Protein AF-A0A2K5QVR2-F1 (afdb_monomer_lite)

Structure (mmCIF, N/CA/C/O backbone):
data_AF-A0A2K5QVR2-F1
#
_entry.id   AF-A0A2K5QVR2-F1
#
loop_
_atom_site.group_PDB
_atom_site.id
_atom_site.type_symbol
_atom_site.label_atom_id
_atom_site.label_alt_id
_atom_site.label_comp_id
_atom_site.label_asym_id
_atom_site.label_entity_id
_atom_site.label_seq_id
_atom_site.pdbx_PDB_ins_code
_atom_site.Cartn_x
_atom_site.Cartn_y
_atom_site.Cartn_z
_atom_site.occupancy
_atom_site.B_iso_or_equiv
_atom_site.auth_seq_id
_atom_site.auth_comp_id
_atom_site.auth_asym_id
_atom_site.auth_atom_id
_atom_site.pdbx_PDB_model_num
ATOM 1 N N . MET A 1 1 ? -2.586 7.748 24.089 1.00 62.38 1 MET A N 1
ATOM 2 C CA . MET A 1 1 ? -2.178 8.731 23.053 1.00 62.38 1 MET A CA 1
ATOM 3 C C . MET A 1 1 ? -3.240 8.780 21.958 1.00 62.38 1 MET A C 1
ATOM 5 O O . MET A 1 1 ? -4.000 7.827 21.860 1.00 62.38 1 MET A O 1
ATOM 9 N N . GLU A 1 2 ? -3.332 9.847 21.157 1.00 84.00 2 GLU A N 1
ATOM 10 C CA . GLU A 1 2 ? -4.340 9.919 20.073 1.00 84.00 2 GLU A CA 1
ATOM 11 C C . GLU A 1 2 ? -4.170 8.773 19.054 1.00 84.00 2 GLU A C 1
ATOM 13 O O . GLU A 1 2 ? -5.137 8.097 18.724 1.00 84.00 2 GLU A O 1
ATOM 18 N N . MET A 1 3 ? -2.925 8.425 18.710 1.00 90.19 3 MET A N 1
ATOM 19 C CA . MET A 1 3 ? -2.595 7.283 17.837 1.00 90.19 3 MET A CA 1
ATOM 20 C C . MET A 1 3 ? -3.117 5.924 18.350 1.00 90.19 3 MET A C 1
ATOM 22 O O . MET A 1 3 ? -3.600 5.103 17.577 1.00 90.19 3 MET A O 1
ATOM 26 N N . GLU A 1 4 ? -3.057 5.673 19.661 1.00 91.44 4 GLU A N 1
ATOM 27 C CA . GLU A 1 4 ? -3.573 4.422 20.246 1.00 91.44 4 GLU A CA 1
ATOM 28 C C . GLU A 1 4 ? -5.107 4.369 20.209 1.00 91.44 4 GLU A C 1
ATOM 30 O O . GLU A 1 4 ? -5.685 3.306 19.988 1.00 91.44 4 GLU A O 1
ATOM 35 N N . LYS A 1 5 ? -5.778 5.519 20.380 1.00 91.25 5 LYS A N 1
ATOM 36 C CA . LYS A 1 5 ? -7.239 5.609 20.245 1.00 91.25 5 LYS A CA 1
ATOM 37 C C . LYS A 1 5 ? -7.687 5.326 18.815 1.00 91.25 5 LYS A C 1
ATOM 39 O O . LYS A 1 5 ? -8.660 4.598 18.636 1.00 91.25 5 LYS A O 1
ATOM 44 N N . GLU A 1 6 ? -7.001 5.888 17.822 1.00 90.38 6 GLU A N 1
ATOM 45 C CA . GLU A 1 6 ? -7.285 5.626 16.407 1.00 90.38 6 GLU A CA 1
ATOM 46 C C . GLU A 1 6 ? -7.103 4.144 16.080 1.00 90.38 6 GLU A C 1
ATOM 48 O O . GLU A 1 6 ? -8.004 3.528 15.513 1.00 90.38 6 GLU A O 1
ATOM 53 N N . PHE A 1 7 ? -6.000 3.538 16.529 1.00 92.75 7 PHE A N 1
ATOM 54 C CA . PHE A 1 7 ? -5.759 2.105 16.365 1.00 92.75 7 PHE A CA 1
ATOM 55 C C . PHE A 1 7 ? -6.922 1.259 16.905 1.00 92.75 7 PHE A C 1
ATOM 57 O O . PHE A 1 7 ? -7.468 0.421 16.187 1.00 92.75 7 PHE A O 1
ATOM 64 N N . GLU A 1 8 ? -7.355 1.506 18.146 1.00 93.00 8 GLU A N 1
ATOM 65 C CA . GLU A 1 8 ? -8.470 0.765 18.741 1.00 93.00 8 GLU A CA 1
ATOM 66 C C . GLU A 1 8 ? -9.794 0.963 17.993 1.00 93.00 8 GLU A C 1
ATOM 68 O O . GLU A 1 8 ? -10.602 0.037 17.920 1.00 93.00 8 GLU A O 1
ATOM 73 N N . GLN A 1 9 ? -10.061 2.161 17.469 1.00 93.69 9 GLN A N 1
ATOM 74 C CA . GLN A 1 9 ? -11.277 2.434 16.697 1.00 93.69 9 GLN A CA 1
ATOM 75 C C . GLN A 1 9 ? -11.280 1.690 15.360 1.00 93.69 9 GLN A C 1
ATOM 77 O O . GLN A 1 9 ? -12.307 1.136 14.956 1.00 93.69 9 GLN A O 1
ATOM 82 N N . ILE A 1 10 ? -10.134 1.643 14.684 1.00 92.69 10 ILE A N 1
ATOM 83 C CA . ILE A 1 10 ? -9.973 0.910 13.426 1.00 92.69 10 ILE A CA 1
ATOM 84 C C . ILE A 1 10 ? -10.151 -0.588 13.668 1.00 92.69 10 ILE A C 1
ATOM 86 O O . ILE A 1 10 ? -10.862 -1.247 12.909 1.00 92.69 10 ILE A O 1
ATOM 90 N N . ASP A 1 11 ? -9.583 -1.108 14.755 1.00 94.75 11 ASP A N 1
ATOM 91 C CA . ASP A 1 11 ? -9.686 -2.524 15.095 1.00 94.75 11 ASP A CA 1
ATOM 92 C C . ASP A 1 11 ? -11.121 -2.916 15.481 1.00 94.75 11 ASP A C 1
ATOM 94 O O . ASP A 1 11 ? -11.669 -3.884 14.956 1.00 94.75 11 ASP A O 1
ATOM 98 N N . LYS A 1 12 ? -11.794 -2.089 16.297 1.00 94.56 12 LYS A N 1
ATOM 99 C CA . LYS A 1 12 ? -13.215 -2.267 16.654 1.00 94.56 12 LYS A CA 1
ATOM 100 C C . LYS A 1 12 ? -14.144 -2.207 15.441 1.00 94.56 12 LYS A C 1
ATOM 102 O O . LYS A 1 12 ? -15.151 -2.909 15.416 1.00 94.56 12 LYS A O 1
ATOM 107 N N . SER A 1 13 ? -13.839 -1.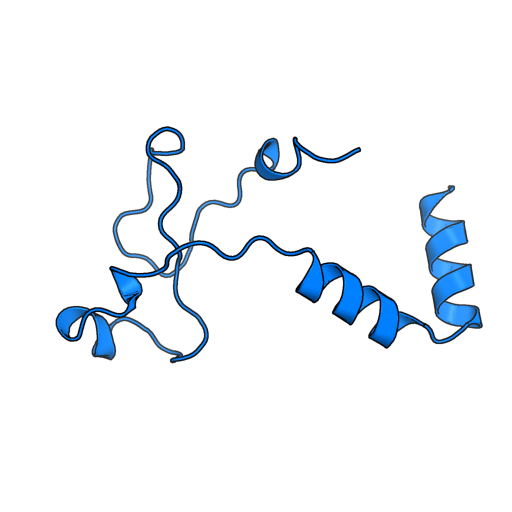359 14.460 1.00 93.56 13 SER A N 1
ATOM 108 C CA . SER A 1 13 ? -14.645 -1.218 13.239 1.00 93.56 13 SER A CA 1
ATOM 109 C C . SER A 1 13 ? -14.270 -2.212 12.135 1.00 93.56 13 SER A C 1
ATOM 111 O O . SER A 1 13 ? -14.999 -2.318 11.153 1.00 93.56 13 SER A O 1
ATOM 113 N N . GLY A 1 14 ? -13.157 -2.945 12.272 1.00 93.38 14 GLY A N 1
ATOM 114 C CA . GLY A 1 14 ? -12.658 -3.865 11.246 1.00 93.38 14 GLY A CA 1
ATOM 115 C C . GLY A 1 14 ? -12.232 -3.173 9.944 1.00 93.38 14 GLY A C 1
ATOM 116 O O . GLY A 1 14 ? -12.174 -3.811 8.893 1.00 93.38 14 GLY A O 1
ATOM 117 N N . SER A 1 15 ? -11.934 -1.871 9.989 1.00 93.69 15 SER A N 1
ATOM 118 C CA . SER A 1 15 ? -11.777 -1.023 8.794 1.00 93.69 15 SER A CA 1
ATOM 119 C C . SER A 1 15 ? -10.361 -1.019 8.200 1.00 93.69 15 SER A C 1
ATOM 121 O O . SER A 1 15 ? -10.065 -0.218 7.313 1.00 93.69 15 SER A O 1
ATOM 123 N N . TRP A 1 16 ? -9.480 -1.924 8.641 1.0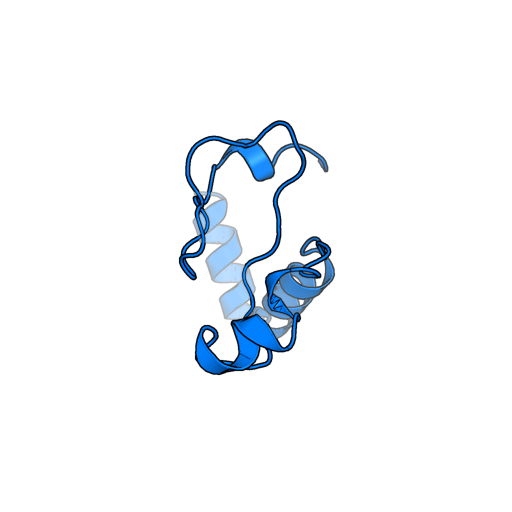0 94.19 16 TRP A N 1
ATOM 124 C CA . TRP A 1 16 ? -8.080 -2.008 8.200 1.00 94.19 16 TRP A CA 1
ATOM 125 C C . TRP A 1 16 ? -7.917 -2.066 6.678 1.00 94.19 16 TRP A C 1
ATOM 127 O O . TRP A 1 16 ? -7.047 -1.403 6.114 1.00 94.19 16 TRP A O 1
ATOM 137 N N . ALA A 1 17 ? -8.766 -2.843 6.001 1.00 92.69 17 ALA A N 1
ATOM 138 C CA . ALA A 1 17 ? -8.700 -2.990 4.551 1.00 92.69 17 ALA A CA 1
ATOM 139 C C . ALA A 1 17 ? -9.055 -1.689 3.818 1.00 92.69 17 ALA A C 1
ATOM 141 O O . ALA A 1 17 ? -8.401 -1.367 2.832 1.00 92.69 17 ALA A O 1
ATOM 142 N N . ALA A 1 18 ? -10.058 -0.948 4.299 1.00 93.00 18 ALA A N 1
ATOM 143 C CA . ALA A 1 18 ? -10.476 0.315 3.695 1.00 93.00 18 ALA A CA 1
ATOM 144 C C . ALA A 1 18 ? -9.366 1.366 3.822 1.00 93.00 18 ALA A C 1
ATOM 146 O O . ALA A 1 18 ? -8.901 1.880 2.812 1.00 93.00 18 ALA A O 1
ATOM 147 N N . ILE A 1 19 ? -8.833 1.549 5.033 1.00 93.19 19 ILE A N 1
ATOM 148 C CA . ILE A 1 19 ? -7.751 2.509 5.301 1.00 93.19 19 ILE A CA 1
ATOM 149 C C . ILE A 1 19 ? -6.499 2.185 4.484 1.00 93.19 19 ILE A C 1
ATOM 151 O O . ILE A 1 19 ? -5.862 3.073 3.923 1.00 93.19 19 ILE A O 1
ATOM 155 N N . TYR A 1 20 ? -6.152 0.902 4.359 1.00 90.38 20 TYR A N 1
ATOM 156 C CA . TYR A 1 20 ? -5.034 0.497 3.512 1.00 90.38 20 TYR A CA 1
ATOM 157 C C . TYR A 1 20 ? -5.261 0.842 2.032 1.00 90.38 20 TYR A C 1
ATOM 159 O O . TYR A 1 20 ? -4.325 1.258 1.345 1.00 90.38 20 TYR A O 1
ATOM 167 N N . GLN A 1 21 ? -6.485 0.666 1.526 1.00 90.69 21 GLN A N 1
ATOM 168 C CA . GLN A 1 21 ? -6.805 1.063 0.158 1.00 90.69 21 GLN A CA 1
ATOM 169 C C . GLN A 1 21 ? -6.741 2.577 -0.001 1.00 90.69 21 GLN A C 1
ATOM 171 O O . GLN A 1 21 ? -6.180 3.023 -0.995 1.00 90.69 21 GLN A O 1
ATOM 176 N N . ASP A 1 22 ? -7.240 3.361 0.949 1.00 91.81 22 ASP A N 1
ATOM 177 C CA . ASP A 1 22 ? -7.199 4.826 0.875 1.00 91.81 22 ASP A CA 1
ATOM 178 C C . ASP A 1 22 ? -5.753 5.330 0.768 1.00 91.81 22 ASP A C 1
ATOM 180 O O . ASP A 1 22 ? -5.413 6.031 -0.183 1.00 91.81 22 ASP A O 1
ATOM 184 N N . ILE A 1 23 ? -4.850 4.823 1.619 1.00 91.62 23 ILE A N 1
ATOM 185 C CA . ILE A 1 23 ? -3.408 5.123 1.544 1.00 91.62 23 ILE A CA 1
ATOM 186 C C . ILE A 1 23 ? -2.830 4.749 0.173 1.00 91.62 23 ILE A C 1
ATOM 188 O O . ILE A 1 23 ? -1.998 5.465 -0.383 1.00 91.62 23 ILE A O 1
ATOM 192 N N . ARG A 1 24 ? -3.251 3.614 -0.396 1.00 87.69 24 ARG A N 1
ATOM 193 C CA . ARG A 1 24 ? -2.792 3.181 -1.721 1.00 87.69 24 ARG A CA 1
ATOM 194 C C . ARG A 1 24 ? -3.293 4.101 -2.837 1.00 87.69 24 ARG A C 1
ATOM 196 O O . ARG A 1 24 ? -2.563 4.287 -3.806 1.00 87.69 24 ARG A O 1
ATOM 203 N N . HIS A 1 25 ? -4.506 4.636 -2.722 1.00 85.44 25 HIS A N 1
ATOM 204 C CA . HIS A 1 25 ? -5.068 5.580 -3.690 1.00 85.44 25 HIS A CA 1
ATOM 205 C C . HIS A 1 25 ? -4.427 6.968 -3.579 1.00 85.44 25 HIS A C 1
ATOM 207 O O . HIS A 1 25 ? -4.232 7.623 -4.599 1.00 85.44 25 HIS A O 1
ATOM 213 N N . GLU A 1 26 ? -4.080 7.404 -2.368 1.00 86.69 26 GLU A N 1
ATOM 214 C CA . GLU A 1 26 ? -3.400 8.683 -2.118 1.00 86.69 26 GLU A CA 1
ATOM 215 C C . GLU A 1 26 ? -1.902 8.644 -2.451 1.00 86.69 26 GLU A C 1
ATOM 217 O O . GLU A 1 26 ? -1.270 9.685 -2.656 1.00 86.69 26 GLU A O 1
ATOM 222 N N . ALA A 1 27 ? -1.311 7.448 -2.518 1.00 81.00 27 ALA A N 1
ATOM 223 C CA . ALA A 1 27 ? 0.097 7.280 -2.835 1.00 81.00 27 ALA A CA 1
ATOM 224 C C . ALA A 1 27 ? 0.452 7.904 -4.196 1.00 81.00 27 ALA A C 1
ATOM 226 O O . ALA A 1 27 ? -0.194 7.679 -5.217 1.00 81.00 27 ALA A O 1
ATOM 227 N N . SER A 1 28 ? 1.539 8.676 -4.218 1.00 77.38 28 SER A N 1
ATOM 228 C CA . SER A 1 28 ? 1.995 9.35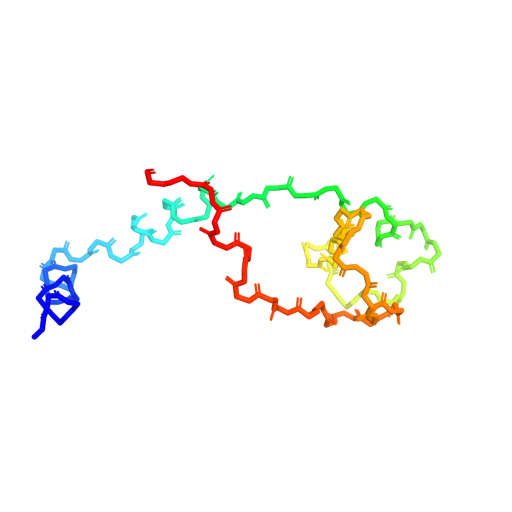9 -5.428 1.00 77.38 28 SER A CA 1
ATOM 229 C C . SER A 1 28 ? 2.537 8.388 -6.482 1.00 77.38 28 SER A C 1
ATOM 231 O O . SER A 1 28 ? 3.532 7.691 -6.257 1.00 77.38 28 SER A O 1
ATOM 233 N N . ASP A 1 29 ? 1.954 8.427 -7.680 1.00 74.62 29 ASP A N 1
ATOM 234 C CA . ASP A 1 29 ? 2.445 7.692 -8.845 1.00 74.62 29 ASP A CA 1
ATOM 235 C C . ASP A 1 29 ? 3.562 8.460 -9.568 1.00 74.62 29 ASP A C 1
ATOM 237 O O . ASP A 1 29 ? 3.336 9.447 -10.274 1.00 74.62 29 ASP A O 1
ATOM 241 N N . PHE A 1 30 ? 4.799 7.971 -9.450 1.00 73.56 30 PHE A N 1
ATOM 242 C CA . PHE A 1 30 ? 5.951 8.552 -10.143 1.00 73.56 30 PHE A CA 1
ATOM 243 C C . PHE A 1 30 ? 6.341 7.773 -11.414 1.00 73.56 30 PHE A C 1
ATOM 245 O O . PHE A 1 30 ? 6.218 6.548 -11.499 1.00 73.56 30 PHE A O 1
ATOM 252 N N . PRO A 1 31 ? 6.882 8.444 -12.449 1.00 73.69 31 PRO A N 1
ATOM 253 C CA . PRO A 1 31 ? 7.292 7.775 -13.677 1.00 73.69 31 PRO A CA 1
ATOM 254 C C . PRO A 1 31 ? 8.555 6.913 -13.487 1.00 73.69 31 PRO A C 1
ATOM 256 O O . PRO A 1 31 ? 9.690 7.387 -13.471 1.00 73.69 31 PRO A O 1
ATOM 259 N N . CYS A 1 32 ? 8.377 5.595 -13.493 1.00 72.81 32 CYS A N 1
ATOM 260 C CA . CYS A 1 32 ? 9.442 4.584 -13.424 1.00 72.81 32 CYS A CA 1
ATOM 261 C C . CYS A 1 32 ? 10.091 4.240 -14.807 1.00 72.81 32 CYS A C 1
ATOM 263 O O . CYS A 1 32 ? 10.521 3.108 -15.049 1.00 72.81 32 CYS A O 1
ATOM 265 N N . ARG A 1 33 ? 10.174 5.190 -15.761 1.00 70.06 33 ARG A N 1
ATOM 266 C CA . ARG A 1 33 ? 10.517 4.918 -17.190 1.00 70.06 33 ARG A CA 1
ATOM 267 C C . ARG A 1 33 ? 11.848 4.183 -17.407 1.00 70.06 33 ARG A C 1
ATOM 269 O O . ARG A 1 33 ? 11.951 3.356 -18.305 1.00 70.06 33 ARG A O 1
ATOM 276 N N . VAL A 1 34 ? 12.866 4.458 -16.590 1.00 73.38 34 VAL A N 1
ATOM 277 C CA . VAL A 1 34 ? 14.193 3.827 -16.732 1.00 73.38 34 VAL A CA 1
ATOM 278 C C . VAL A 1 34 ? 14.214 2.393 -16.216 1.00 73.38 34 VAL A C 1
ATOM 280 O O . VAL A 1 34 ? 14.882 1.550 -16.813 1.00 73.38 34 VAL A O 1
ATOM 283 N N . ALA A 1 35 ? 13.465 2.091 -15.156 1.00 71.44 35 ALA A N 1
ATOM 284 C CA . ALA A 1 35 ? 13.355 0.732 -14.636 1.00 71.44 35 ALA A CA 1
ATOM 285 C C . ALA A 1 35 ? 12.645 -0.200 -15.632 1.00 71.44 35 ALA A C 1
ATOM 287 O O . ALA A 1 35 ? 13.008 -1.367 -15.736 1.00 71.44 35 ALA A O 1
ATOM 288 N N . LYS A 1 36 ? 11.706 0.330 -16.429 1.00 76.69 36 LYS A N 1
ATOM 289 C CA . LYS A 1 36 ? 10.951 -0.428 -17.443 1.00 76.69 36 LYS A CA 1
ATOM 290 C C . LYS A 1 36 ? 11.682 -0.614 -18.784 1.00 76.69 36 LYS A C 1
ATOM 292 O O . LYS A 1 36 ? 11.135 -1.249 -19.683 1.00 76.69 36 LYS A O 1
ATOM 297 N N . LEU A 1 37 ? 12.906 -0.097 -18.946 1.00 78.75 37 LEU A N 1
ATOM 298 C CA . LEU A 1 37 ? 13.673 -0.282 -20.185 1.00 78.75 37 LEU A CA 1
ATOM 299 C C . LEU A 1 37 ? 14.007 -1.768 -20.418 1.00 78.75 37 LEU A C 1
ATOM 301 O O . LEU A 1 37 ? 14.404 -2.447 -19.467 1.00 78.75 37 LEU A O 1
ATOM 305 N N . PRO A 1 38 ? 13.970 -2.269 -21.672 1.00 80.44 38 PRO A N 1
ATOM 306 C CA . PRO A 1 38 ? 14.279 -3.669 -21.985 1.00 80.44 38 PRO A CA 1
ATOM 307 C C . PRO A 1 38 ? 15.637 -4.141 -21.444 1.00 80.44 38 PRO A C 1
ATOM 309 O O . PRO A 1 38 ? 15.754 -5.262 -20.961 1.00 80.44 38 PRO A O 1
ATOM 312 N N . LYS A 1 39 ? 16.642 -3.255 -21.428 1.00 81.06 39 LYS A N 1
ATOM 313 C CA . LYS A 1 39 ? 17.983 -3.533 -20.883 1.00 81.06 39 LYS A CA 1
ATOM 314 C C . LYS A 1 39 ? 18.024 -3.791 -19.370 1.00 81.06 39 LYS A C 1
ATOM 316 O O . LYS A 1 39 ? 18.982 -4.372 -18.884 1.00 81.06 39 LYS A O 1
ATOM 321 N N . ASN A 1 40 ? 17.007 -3.352 -18.628 1.00 76.56 40 ASN A N 1
ATOM 322 C CA . ASN A 1 40 ? 16.899 -3.527 -17.176 1.00 76.56 40 ASN A CA 1
ATOM 323 C C . ASN A 1 40 ? 15.942 -4.673 -16.805 1.00 76.56 40 ASN A C 1
ATOM 325 O O . ASN A 1 40 ? 15.678 -4.917 -15.630 1.00 76.56 40 ASN A O 1
ATOM 329 N N . LYS A 1 41 ? 15.446 -5.417 -17.804 1.00 77.88 41 LYS A N 1
ATOM 330 C CA . LYS A 1 41 ? 14.460 -6.490 -17.639 1.00 77.88 41 LYS A CA 1
ATOM 331 C C . LYS A 1 41 ? 14.952 -7.644 -16.758 1.00 77.88 41 LYS A C 1
ATOM 333 O O . LYS A 1 41 ? 14.126 -8.268 -16.103 1.00 77.88 41 LYS A O 1
ATOM 338 N N . ASN A 1 42 ? 16.256 -7.918 -16.766 1.00 80.56 42 ASN A N 1
ATOM 339 C CA . ASN A 1 42 ? 16.928 -8.930 -15.943 1.00 80.56 42 ASN A CA 1
ATOM 340 C C . ASN A 1 42 ? 17.463 -8.369 -14.612 1.00 80.56 42 ASN A C 1
ATOM 342 O O . ASN A 1 42 ? 17.955 -9.130 -13.787 1.00 80.56 42 ASN A O 1
ATOM 346 N N . ARG A 1 43 ? 17.379 -7.048 -14.403 1.00 82.12 43 ARG A N 1
ATOM 347 C CA . ARG A 1 43 ? 17.825 -6.368 -13.177 1.00 82.12 43 ARG A CA 1
ATOM 348 C C . ARG A 1 43 ? 16.700 -6.186 -12.161 1.00 82.12 43 ARG A C 1
ATOM 350 O O . ARG A 1 43 ? 16.978 -5.973 -10.986 1.00 82.12 43 ARG A O 1
ATOM 357 N N . ASN A 1 44 ? 15.449 -6.288 -12.607 1.00 79.75 44 ASN A N 1
ATOM 358 C CA . ASN A 1 44 ? 14.274 -6.234 -11.745 1.00 79.75 44 ASN A CA 1
ATOM 359 C C . ASN A 1 44 ? 13.803 -7.659 -11.443 1.00 79.75 44 ASN A C 1
ATOM 361 O O . ASN A 1 44 ? 13.497 -8.418 -12.364 1.00 79.75 44 ASN A O 1
ATOM 365 N N . ARG A 1 45 ? 13.726 -8.008 -10.153 1.00 84.88 45 ARG A N 1
ATOM 366 C CA . ARG A 1 45 ? 13.221 -9.316 -9.703 1.00 84.88 45 ARG A CA 1
ATOM 367 C C . ARG A 1 45 ? 11.720 -9.468 -9.955 1.00 84.88 45 ARG A C 1
ATOM 369 O O . ARG A 1 45 ? 11.275 -10.546 -10.331 1.00 84.88 45 ARG A O 1
ATOM 376 N N . TYR A 1 46 ? 10.967 -8.384 -9.786 1.00 80.75 46 TYR A N 1
ATOM 377 C CA . TYR A 1 46 ? 9.521 -8.341 -9.983 1.00 80.75 46 TYR A CA 1
ATOM 378 C C . TYR A 1 46 ? 9.148 -7.350 -11.090 1.00 80.75 46 TYR A C 1
ATOM 380 O O . TYR A 1 46 ? 9.912 -6.445 -11.432 1.00 80.75 46 TYR A O 1
ATOM 388 N N . ARG A 1 47 ? 7.988 -7.571 -11.714 1.00 79.38 47 ARG A N 1
ATOM 389 C CA . ARG A 1 47 ? 7.507 -6.794 -12.872 1.00 79.38 47 ARG A CA 1
ATOM 390 C C . ARG A 1 47 ? 6.778 -5.524 -12.459 1.00 79.38 47 ARG A C 1
ATOM 392 O O . ARG A 1 47 ? 6.894 -4.500 -13.125 1.00 79.38 47 ARG A O 1
ATOM 399 N N . ASP A 1 48 ? 6.015 -5.658 -11.394 1.00 79.81 48 ASP A N 1
ATOM 400 C CA . ASP A 1 48 ? 5.158 -4.679 -10.744 1.00 79.81 48 ASP A CA 1
ATOM 401 C C . ASP A 1 48 ? 5.928 -3.812 -9.744 1.00 79.81 48 ASP A C 1
ATOM 403 O O . ASP A 1 48 ? 5.582 -2.651 -9.554 1.00 79.81 48 ASP A O 1
ATOM 407 N N . VAL A 1 49 ? 7.032 -4.320 -9.189 1.00 78.31 49 VAL A N 1
ATOM 408 C CA . VAL A 1 49 ? 7.908 -3.549 -8.298 1.00 78.31 49 VAL A CA 1
ATOM 409 C C . VAL A 1 49 ? 9.101 -3.007 -9.078 1.00 78.31 49 VAL A C 1
ATOM 411 O O . VAL A 1 49 ? 9.983 -3.749 -9.513 1.00 78.31 49 VAL A O 1
ATOM 414 N N . SER A 1 50 ? 9.134 -1.692 -9.281 1.00 79.38 50 SER A N 1
ATOM 415 C CA . SER A 1 50 ? 10.215 -1.002 -9.984 1.00 79.38 50 SER A CA 1
ATOM 416 C C . SER A 1 50 ? 10.609 0.267 -9.234 1.00 79.38 50 SER A C 1
ATOM 418 O O . SER A 1 50 ? 9.725 1.011 -8.820 1.00 79.38 50 SER A O 1
ATOM 420 N N . PRO A 1 51 ? 11.912 0.561 -9.084 1.00 74.19 51 PRO A N 1
ATOM 421 C CA . PRO A 1 51 ? 12.339 1.809 -8.472 1.00 74.19 51 PRO A CA 1
ATOM 422 C C . PRO A 1 51 ? 11.952 2.985 -9.374 1.00 74.19 51 PRO A C 1
ATOM 424 O O . PRO A 1 51 ? 12.266 3.004 -10.573 1.00 74.19 51 PRO A O 1
ATOM 427 N N . CYS A 1 52 ? 11.279 3.976 -8.799 1.00 63.78 52 CYS A N 1
ATOM 428 C CA . CYS A 1 52 ? 10.945 5.205 -9.502 1.00 63.78 52 CYS A CA 1
ATOM 429 C C . CYS A 1 52 ? 12.091 6.210 -9.422 1.00 63.78 52 CYS A C 1
ATOM 431 O O . CYS A 1 52 ? 12.909 6.203 -8.504 1.00 63.78 52 CYS A O 1
ATOM 433 N N . LYS A 1 53 ? 12.197 7.048 -10.457 1.00 60.72 53 LYS A N 1
ATOM 434 C CA . LYS A 1 53 ? 13.203 8.105 -10.484 1.00 60.72 53 LYS A CA 1
ATOM 435 C C . LYS A 1 53 ? 12.675 9.304 -9.711 1.00 60.72 53 LYS A C 1
ATOM 437 O O . LYS A 1 53 ? 11.697 9.907 -10.140 1.00 60.72 53 LYS A O 1
ATOM 442 N N . TYR A 1 54 ? 13.348 9.655 -8.621 1.00 63.31 54 TYR A N 1
ATOM 443 C CA . TYR A 1 54 ? 13.070 10.884 -7.886 1.00 63.31 54 TYR A CA 1
ATOM 444 C C . TYR A 1 54 ? 13.310 12.130 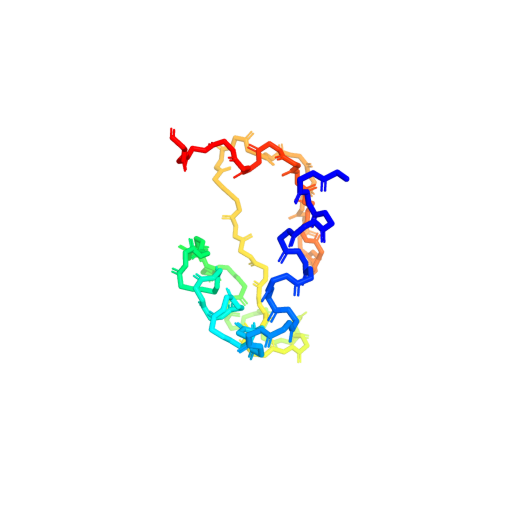-8.765 1.00 63.31 54 TYR A C 1
ATOM 446 O O . TYR A 1 54 ? 14.176 12.096 -9.655 1.00 63.31 54 TYR A O 1
ATOM 454 N N . PRO A 1 55 ? 12.565 13.230 -8.540 1.00 55.72 55 PRO A N 1
ATOM 455 C CA . PRO A 1 55 ? 12.781 14.492 -9.238 1.00 55.72 55 PRO A CA 1
ATOM 456 C C . PRO A 1 55 ? 14.213 15.014 -9.037 1.00 55.72 55 PRO A C 1
ATOM 458 O O . PRO A 1 55 ? 14.848 14.787 -8.003 1.00 55.72 55 PRO A O 1
ATOM 461 N N . ARG A 1 56 ? 14.750 15.696 -10.061 1.00 54.34 56 ARG A N 1
ATOM 462 C CA . ARG A 1 56 ? 16.118 16.242 -10.039 1.00 54.34 56 ARG A CA 1
ATOM 463 C C . ARG A 1 56 ? 16.209 17.343 -8.979 1.00 54.34 56 ARG A C 1
ATOM 465 O O . ARG A 1 56 ? 15.790 18.463 -9.222 1.00 54.34 56 ARG A O 1
ATOM 472 N N . GLY A 1 57 ? 16.724 16.966 -7.815 1.00 49.94 57 GLY A N 1
ATOM 473 C CA . GLY A 1 57 ? 16.807 17.775 -6.596 1.00 49.94 57 GLY A CA 1
ATOM 474 C C . GLY A 1 57 ? 16.998 16.896 -5.355 1.00 49.94 57 GLY A C 1
ATOM 475 O O . GLY A 1 57 ? 17.693 17.280 -4.430 1.00 49.94 57 GLY A O 1
ATOM 476 N N . TRP A 1 58 ? 16.503 15.654 -5.408 1.00 50.34 58 TRP A N 1
ATOM 477 C CA . TRP A 1 58 ? 16.623 14.630 -4.356 1.00 50.34 58 TRP A CA 1
ATOM 478 C C . TRP A 1 58 ? 17.825 13.693 -4.560 1.00 50.34 58 TRP A C 1
ATOM 480 O O . TRP A 1 58 ? 17.853 12.557 -4.091 1.00 50.34 58 TRP A O 1
ATOM 490 N N . TYR A 1 59 ? 18.794 14.124 -5.368 1.00 43.81 59 TYR A N 1
ATOM 491 C CA . TYR A 1 59 ? 19.877 13.277 -5.850 1.00 43.81 59 TYR A CA 1
ATOM 492 C C . TYR A 1 59 ? 21.135 13.470 -5.003 1.00 43.81 59 TYR A C 1
ATOM 494 O O . TYR A 1 59 ? 21.970 14.314 -5.311 1.00 43.81 59 TYR A O 1
ATOM 502 N N . GLN A 1 60 ? 21.355 12.562 -4.058 1.00 37.31 60 GLN A N 1
ATOM 503 C CA . GLN A 1 60 ? 22.650 11.893 -4.013 1.00 37.31 60 GLN A CA 1
ATOM 504 C C . GLN A 1 60 ? 22.492 10.454 -3.520 1.00 37.31 60 GLN A C 1
ATOM 506 O O . GLN A 1 60 ? 22.027 10.190 -2.422 1.00 37.31 60 GLN A O 1
ATOM 511 N N . SER A 1 61 ? 22.908 9.530 -4.389 1.00 36.12 61 SER A N 1
ATOM 512 C CA . SER A 1 61 ? 22.934 8.075 -4.208 1.00 36.12 61 SER A CA 1
ATOM 513 C C . SER A 1 61 ? 21.635 7.305 -4.496 1.00 36.12 61 SER A C 1
ATOM 515 O O . SER A 1 61 ? 20.943 6.818 -3.611 1.00 36.12 61 SER A O 1
ATOM 517 N N . CYS A 1 62 ? 21.344 7.092 -5.785 1.00 36.28 62 CYS A N 1
ATOM 518 C CA . CYS A 1 62 ? 20.657 5.864 -6.192 1.00 36.28 62 CYS A CA 1
ATOM 519 C C . CYS A 1 62 ? 21.043 5.448 -7.615 1.00 36.28 62 CYS A C 1
ATOM 521 O O . CYS A 1 62 ? 20.300 5.568 -8.594 1.00 36.28 62 CYS A O 1
ATOM 523 N N . SER A 1 63 ? 22.286 4.998 -7.745 1.00 40.19 63 SER A N 1
ATOM 524 C CA . SER A 1 63 ? 22.792 4.310 -8.922 1.00 40.19 63 SER A CA 1
ATOM 525 C C . SER A 1 63 ? 22.292 2.862 -8.915 1.00 40.19 63 SER A C 1
ATOM 527 O O . SER A 1 63 ? 22.931 1.949 -8.420 1.00 40.19 63 SER A O 1
ATOM 529 N N . SER A 1 64 ? 21.159 2.627 -9.569 1.00 42.62 64 SER A N 1
ATOM 530 C CA . SER A 1 64 ? 20.788 1.312 -10.115 1.00 42.62 64 SER A CA 1
ATOM 531 C C . SER A 1 64 ? 20.575 0.130 -9.149 1.00 42.62 64 SER A C 1
ATOM 533 O O . SER A 1 64 ? 20.585 -1.014 -9.613 1.00 42.62 64 SER A O 1
ATOM 535 N N . PHE A 1 65 ? 20.335 0.366 -7.863 1.00 37.31 65 PHE A N 1
ATOM 536 C CA . PHE A 1 65 ? 19.876 -0.670 -6.936 1.00 37.31 65 PHE A CA 1
ATOM 537 C C . PHE A 1 65 ? 18.376 -0.522 -6.677 1.00 37.31 65 PHE A C 1
ATOM 539 O O . PHE A 1 65 ? 17.845 0.583 -6.664 1.00 37.31 65 PHE A O 1
ATOM 546 N N . ALA A 1 66 ? 17.687 -1.645 -6.471 1.00 43.84 66 ALA A N 1
ATOM 547 C CA . ALA A 1 66 ? 16.255 -1.708 -6.159 1.00 43.84 66 ALA A CA 1
ATOM 548 C C . ALA A 1 66 ? 15.889 -1.130 -4.770 1.00 43.84 66 ALA A C 1
ATOM 550 O O . ALA A 1 66 ? 14.789 -1.360 -4.283 1.00 43.84 66 ALA A O 1
ATOM 551 N N . ALA A 1 67 ? 16.800 -0.387 -4.140 1.00 45.16 67 ALA A N 1
ATOM 552 C CA . ALA A 1 67 ? 16.630 0.267 -2.854 1.00 45.16 67 ALA A CA 1
ATOM 553 C C . ALA A 1 67 ? 16.778 1.779 -3.062 1.00 45.16 67 ALA A C 1
AT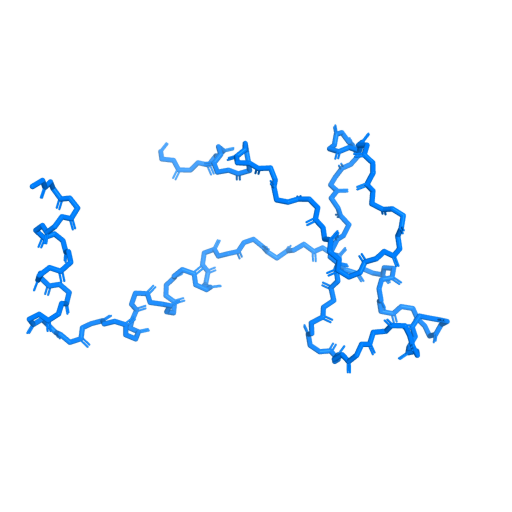OM 555 O O . ALA A 1 67 ? 17.893 2.292 -3.092 1.00 45.16 67 ALA A O 1
ATOM 556 N N . GLY A 1 68 ? 15.656 2.474 -3.269 1.00 53.31 68 GLY A N 1
ATOM 557 C CA . GLY A 1 68 ? 15.613 3.936 -3.207 1.00 53.31 68 GLY A CA 1
ATOM 558 C C . GLY A 1 68 ? 15.852 4.415 -1.768 1.00 53.31 68 GLY A C 1
ATOM 559 O O . GLY A 1 68 ? 15.362 3.756 -0.849 1.00 53.31 68 GLY A O 1
ATOM 560 N N . PRO A 1 69 ? 16.579 5.520 -1.529 1.00 48.38 69 PRO A N 1
ATOM 561 C CA . PRO A 1 69 ? 16.617 6.132 -0.207 1.00 48.38 69 PRO A CA 1
ATOM 562 C C . PRO A 1 69 ? 15.226 6.691 0.131 1.00 48.38 69 PRO A C 1
ATOM 564 O O . PRO A 1 69 ? 14.716 7.568 -0.564 1.00 48.38 69 PRO A O 1
ATOM 567 N N . PHE A 1 70 ? 14.602 6.181 1.193 1.00 47.88 70 PHE A N 1
ATOM 568 C CA . PHE A 1 70 ? 13.424 6.802 1.801 1.00 47.88 70 PHE A CA 1
ATOM 569 C C . PHE A 1 70 ? 13.891 8.037 2.588 1.00 47.88 70 PHE A C 1
ATOM 571 O O . PHE A 1 70 ? 14.488 7.888 3.651 1.00 47.88 70 PHE A O 1
ATOM 578 N N . SER A 1 71 ? 13.661 9.248 2.066 1.00 44.84 71 SER A N 1
ATOM 579 C CA . SER A 1 71 ? 13.807 10.483 2.853 1.00 44.84 71 SER A CA 1
ATOM 580 C C . SER A 1 71 ? 12.457 10.846 3.475 1.00 44.84 71 SER A C 1
ATOM 582 O O . SER A 1 71 ? 11.464 10.943 2.750 1.00 44.84 71 SER A O 1
ATOM 584 N N . GLN A 1 72 ? 12.412 11.048 4.798 1.00 40.78 72 GLN A N 1
ATOM 585 C CA . GLN A 1 72 ? 11.197 11.432 5.540 1.00 40.78 72 GLN A CA 1
ATOM 586 C C . GLN A 1 72 ? 10.593 12.769 5.065 1.00 40.78 72 GLN A C 1
ATOM 588 O O . GLN A 1 72 ? 9.396 12.984 5.235 1.00 40.78 72 GLN A O 1
ATOM 593 N N . ASP A 1 73 ? 11.369 13.611 4.376 1.00 36.53 73 ASP A N 1
ATOM 594 C CA . ASP A 1 73 ? 10.920 14.913 3.856 1.00 36.53 73 ASP A CA 1
ATOM 595 C C . ASP A 1 73 ? 9.893 14.815 2.709 1.00 36.53 73 ASP A C 1
ATOM 597 O O . ASP A 1 73 ? 9.340 15.824 2.279 1.00 36.53 73 ASP A O 1
ATOM 601 N N . SER A 1 74 ? 9.612 13.612 2.195 1.00 40.19 74 SER A N 1
ATOM 602 C CA . SER A 1 74 ? 8.625 13.414 1.118 1.00 40.19 74 SER A CA 1
ATOM 603 C C . SER A 1 74 ? 7.162 13.492 1.587 1.00 40.19 74 SER A C 1
ATOM 605 O O . SER A 1 74 ? 6.268 13.456 0.749 1.00 40.19 74 SER A O 1
ATOM 607 N N . PHE A 1 75 ? 6.904 13.613 2.896 1.00 36.53 75 PHE A N 1
ATOM 608 C CA . PHE A 1 75 ? 5.554 13.784 3.460 1.00 36.53 75 PHE A CA 1
ATOM 609 C C . PHE A 1 75 ? 5.081 15.247 3.523 1.00 36.53 75 PHE A C 1
ATOM 611 O O . PHE A 1 75 ? 3.959 15.512 3.945 1.00 36.53 75 PHE A O 1
ATOM 618 N N . HIS A 1 76 ? 5.902 16.223 3.123 1.00 36.50 76 HIS A N 1
ATOM 619 C CA . HIS A 1 76 ? 5.461 17.615 3.026 1.00 36.50 76 HIS A CA 1
ATOM 620 C C . HIS A 1 76 ? 4.872 17.888 1.646 1.00 36.50 76 HIS A C 1
ATOM 622 O O . HIS A 1 76 ? 5.613 18.206 0.721 1.00 36.50 76 HIS A O 1
ATOM 628 N N . LEU A 1 77 ? 3.551 17.737 1.525 1.00 34.72 77 LEU A N 1
ATOM 629 C CA . LEU A 1 77 ? 2.620 18.651 0.845 1.00 34.72 77 LEU A CA 1
ATOM 630 C C . LEU A 1 77 ? 1.222 18.002 0.850 1.00 34.72 77 LEU A C 1
ATOM 632 O O . LEU A 1 77 ? 0.922 17.184 -0.016 1.00 34.72 77 LEU A O 1
ATOM 636 N N . GLY A 1 78 ? 0.380 18.377 1.820 1.00 37.41 78 GLY A N 1
ATOM 637 C CA . GLY A 1 78 ? -1.040 18.008 1.827 1.00 37.41 78 GLY A CA 1
ATOM 638 C C . GLY A 1 78 ? -1.674 17.796 3.204 1.00 37.41 78 GLY A C 1
ATOM 639 O O . GLY A 1 78 ? -2.288 16.757 3.412 1.00 37.41 78 GLY A O 1
ATOM 640 N N . VAL A 1 79 ? -1.534 18.759 4.120 1.00 35.78 79 VAL A N 1
ATOM 641 C CA . VAL A 1 79 ? -2.557 19.054 5.145 1.00 35.78 79 VAL A CA 1
ATOM 642 C C . VAL A 1 79 ? -3.010 20.484 4.906 1.00 35.78 79 VAL A C 1
ATOM 644 O O . VAL A 1 79 ? -2.112 21.315 4.627 1.00 35.78 79 VAL A O 1
#

Organism: Cebus imitator (NCBI:txid2715852)

Secondary structure (DS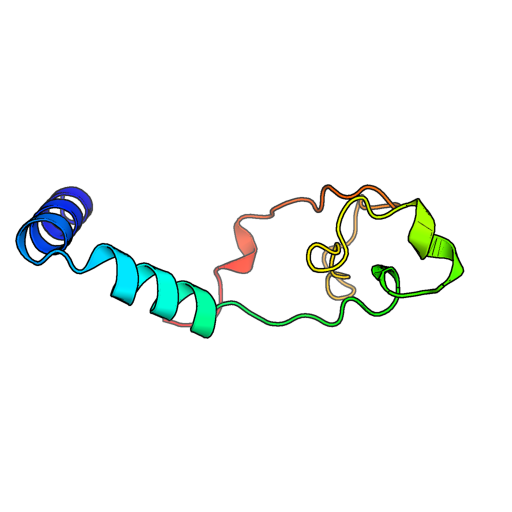SP, 8-state):
-HHHHHHHHHHHHTTHHHHHHHHHHHS-----TTTTSGGGTTT-S-SS--PPPPPTTS-SS-SS-S-----GGGG-S--

Radius of gyration: 17.11 Å; chains: 1; bounding box: 38×28×45 Å

pLDDT: mean 70.14, std 20.57, range [34.72, 94.75]

InterPro domains:
  IPR029021 Protein-tyrosine phosphatase-like [G3DSA:3.90.190.10] (1-68)
  IPR029021 Protein-tyrosine phosphatase-like [SSF52799] (2-56)
  IPR051985 Non-receptor type tyrosine-specific phosphatase [PTHR46047] (1-53)

Sequence (79 aa):
MEMEKEFEQIDKSGSWAAIYQDIRHEASDFPCRVAKLPKNKNRNRYRDVSPCKYPRGWYQSCSSFAAGPFSQDSFHLGV

Foldseek 3Di:
DVVVVVVVVCVVVVCVVVVVVVCVVPDDDADLPVCPDPVNVVVDPDDPQGDHDDPPPPDDDDDRHSDDDDDPVVPPDDD